Protein AF-A0A2E8GSV2-F1 (afdb_monomer_lite)

Secondary structure (DSSP, 8-state):
---PPPPTT-----EEEEE--SSS-EE-TT-EE-SSS-EEPPTT-EE-TT-EEEEES-TTTGGG-

Radius of gyration: 13.65 Å; chains: 1; bounding box: 24×24×35 Å

Foldseek 3Di:
DDDDPQDPVNADPDKDKDFQQAQAKDFQDQPFDDDPDTDGDHGPDIAGHRGMDMDDPDPVRVVPD

Sequence (65 aa):
MYHPSERVDGLNGEFVELHNSQPWAEDLSGYRLSGAVDFEFPANTVIPGGGFLVVASSPSDSESL

pLDDT: mean 81.99, std 18.07, range [40.81, 98.31]

Structure (mmCIF, N/CA/C/O backbone):
data_AF-A0A2E8GSV2-F1
#
_entry.id   AF-A0A2E8GSV2-F1
#
loop_
_atom_site.group_PDB
_atom_site.id
_atom_site.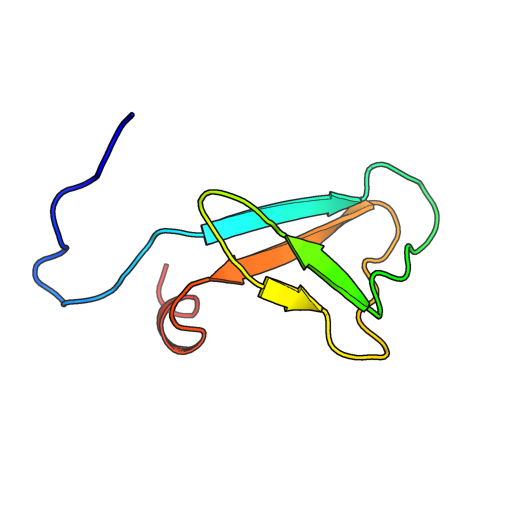type_symbol
_atom_site.label_atom_id
_atom_site.label_alt_id
_atom_site.label_comp_id
_atom_site.label_asym_id
_atom_site.label_entity_id
_atom_site.label_seq_id
_atom_site.pdbx_PDB_ins_code
_atom_site.Cartn_x
_atom_site.Cartn_y
_atom_site.Cartn_z
_atom_site.occupancy
_atom_site.B_iso_or_equiv
_atom_site.auth_seq_id
_atom_site.auth_comp_id
_atom_site.auth_asym_id
_atom_site.auth_atom_id
_atom_site.pdbx_PDB_model_num
ATOM 1 N N . MET A 1 1 ? -2.518 -12.001 19.337 1.00 51.69 1 MET A N 1
ATOM 2 C CA . MET A 1 1 ? -2.860 -10.826 18.516 1.00 51.69 1 MET A CA 1
ATOM 3 C C . MET A 1 1 ? -2.668 -9.606 19.391 1.00 51.69 1 MET A C 1
ATOM 5 O O . MET A 1 1 ? -3.227 -9.587 20.482 1.00 51.69 1 MET A O 1
ATOM 9 N N . TYR A 1 2 ? -1.792 -8.687 18.996 1.00 48.47 2 TYR A N 1
ATOM 10 C CA . TYR A 1 2 ? -1.644 -7.398 19.669 1.00 48.47 2 TYR A CA 1
ATOM 11 C C . TYR A 1 2 ? -2.727 -6.471 19.119 1.00 48.47 2 TYR A C 1
ATOM 13 O O . TYR A 1 2 ? -2.821 -6.338 17.906 1.00 48.47 2 TYR A O 1
ATOM 21 N N . HIS A 1 3 ? -3.542 -5.893 19.997 1.00 57.59 3 HIS A N 1
ATOM 22 C CA . HIS A 1 3 ? -4.419 -4.771 19.678 1.00 57.59 3 HIS A CA 1
ATOM 23 C C . HIS A 1 3 ? -3.939 -3.607 20.549 1.00 57.59 3 HIS A C 1
ATOM 25 O O . HIS A 1 3 ? -4.097 -3.684 21.775 1.00 57.59 3 HIS A O 1
ATOM 31 N N . PRO A 1 4 ? -3.269 -2.592 19.981 1.00 59.09 4 PRO A N 1
ATOM 32 C CA . PRO A 1 4 ? -2.953 -1.388 20.732 1.00 59.09 4 PRO A CA 1
ATOM 33 C C . PRO A 1 4 ? -4.257 -0.749 21.219 1.00 59.09 4 PRO A C 1
ATOM 35 O O . PRO A 1 4 ? -5.284 -0.799 20.546 1.00 59.09 4 PRO A O 1
ATOM 38 N N . SER A 1 5 ? -4.227 -0.173 22.419 1.00 58.16 5 SER A N 1
ATOM 39 C CA . SER A 1 5 ? -5.349 0.619 22.919 1.00 58.16 5 SER A CA 1
ATOM 40 C C . SER A 1 5 ? -5.639 1.768 21.959 1.00 58.16 5 SER A C 1
ATOM 42 O O . SER A 1 5 ? -4.693 2.385 21.462 1.00 58.16 5 SER A O 1
ATOM 44 N N . GLU A 1 6 ? -6.923 2.078 21.763 1.00 61.25 6 GLU A N 1
ATOM 45 C CA . GLU A 1 6 ? -7.348 3.260 21.015 1.00 61.25 6 GLU A CA 1
ATOM 46 C C . GLU A 1 6 ? -6.567 4.479 21.500 1.00 61.25 6 GLU A C 1
ATOM 48 O O . GLU A 1 6 ? -6.456 4.747 22.704 1.00 61.25 6 GLU A O 1
ATOM 53 N N . ARG A 1 7 ? -5.952 5.183 20.550 1.00 64.12 7 ARG A N 1
ATOM 54 C CA . ARG A 1 7 ? -5.219 6.393 20.876 1.00 64.12 7 ARG A CA 1
ATOM 55 C C . ARG A 1 7 ? -6.198 7.444 21.389 1.00 64.12 7 ARG A C 1
ATOM 57 O O . ARG A 1 7 ? -7.326 7.554 20.920 1.00 64.12 7 ARG A O 1
ATOM 64 N N . VAL A 1 8 ? -5.733 8.262 22.331 1.00 67.44 8 VAL A N 1
ATOM 65 C CA . VAL A 1 8 ? -6.523 9.347 22.941 1.00 67.44 8 VAL A CA 1
ATOM 66 C C . VAL A 1 8 ? -6.969 10.394 21.906 1.00 67.44 8 VAL A C 1
ATOM 68 O O . VAL A 1 8 ? -7.952 11.093 22.128 1.00 67.44 8 VAL A O 1
ATOM 71 N N . ASP A 1 9 ? -6.266 10.491 20.775 1.00 67.25 9 ASP A N 1
ATOM 72 C CA . ASP A 1 9 ? -6.583 11.381 19.651 1.00 67.25 9 ASP A CA 1
ATOM 73 C C . ASP A 1 9 ? -7.584 10.781 18.643 1.00 67.25 9 ASP A C 1
ATOM 75 O O . ASP A 1 9 ? -7.979 11.469 17.706 1.00 67.25 9 ASP A O 1
ATOM 79 N N . GLY A 1 10 ? -8.030 9.535 18.844 1.00 63.19 10 GLY A N 1
ATOM 80 C CA . GLY A 1 10 ? -8.974 8.848 17.959 1.00 63.19 10 GLY A CA 1
ATOM 81 C C . GLY A 1 10 ? -8.378 8.391 16.624 1.00 63.19 10 GLY A C 1
ATOM 82 O O . GLY A 1 10 ? -9.123 7.875 15.793 1.00 63.19 10 GLY A O 1
ATOM 83 N N . LEU A 1 11 ? -7.066 8.556 16.416 1.00 63.56 11 LEU A N 1
ATOM 84 C CA . LEU A 1 11 ? -6.389 8.138 15.190 1.00 63.56 11 LEU A CA 1
ATOM 85 C C . LEU A 1 11 ? -6.170 6.626 15.198 1.00 63.56 11 LEU A C 1
ATOM 87 O O . LEU A 1 11 ? -5.647 6.063 16.171 1.00 63.56 11 LEU A O 1
ATOM 91 N N . ASN A 1 12 ? -6.516 5.966 14.092 1.00 68.06 12 ASN A N 1
ATOM 92 C CA . ASN A 1 12 ? -6.199 4.554 13.918 1.00 68.06 12 ASN A CA 1
ATOM 93 C C . ASN A 1 12 ? -4.841 4.412 13.220 1.00 68.06 12 ASN A C 1
ATOM 95 O O . ASN A 1 12 ? -4.739 4.485 11.999 1.00 68.06 12 ASN A O 1
ATOM 99 N N . GLY A 1 13 ? -3.795 4.197 14.022 1.00 71.31 13 GLY A N 1
ATOM 100 C CA . GLY A 1 13 ? -2.421 4.018 13.544 1.00 71.31 13 GLY A CA 1
ATOM 101 C C . GLY A 1 13 ? -2.114 2.631 12.971 1.00 71.31 13 GLY A C 1
ATOM 102 O O . GLY A 1 13 ? -0.950 2.339 12.706 1.00 71.31 13 GLY A O 1
ATOM 103 N N . GLU A 1 14 ? -3.107 1.753 12.824 1.00 79.94 14 GLU A N 1
ATOM 104 C CA . GLU A 1 14 ? -2.915 0.449 12.195 1.00 79.94 14 GLU A CA 1
ATOM 105 C C . GLU A 1 14 ? -2.872 0.578 10.667 1.00 79.94 14 GLU A C 1
ATOM 107 O O . GLU A 1 14 ? -3.768 1.143 10.032 1.00 79.94 14 GLU A O 1
ATOM 112 N N . PHE A 1 15 ? -1.827 0.011 10.067 1.00 86.44 15 PHE A N 1
ATOM 113 C CA . PHE A 1 15 ? -1.643 -0.026 8.622 1.00 86.44 15 PHE A CA 1
ATOM 114 C C . PHE A 1 15 ? -1.012 -1.344 8.171 1.00 86.44 15 PHE A C 1
ATOM 116 O O . PHE A 1 15 ? -0.377 -2.062 8.946 1.00 86.44 15 PHE A O 1
ATOM 123 N N . VAL A 1 16 ? -1.174 -1.64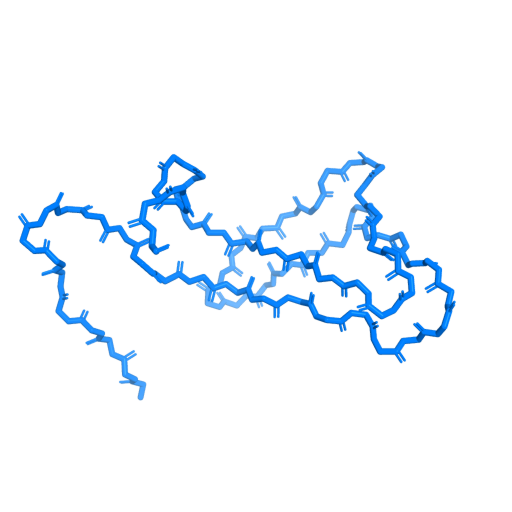3 6.885 1.00 90.06 16 VAL A N 1
ATOM 124 C CA . VAL A 1 16 ? -0.453 -2.702 6.179 1.00 90.06 16 VAL A CA 1
ATOM 125 C C . VAL A 1 16 ? 0.491 -2.042 5.183 1.00 90.06 16 VAL A C 1
ATOM 127 O O . VAL A 1 16 ? 0.043 -1.306 4.308 1.00 90.06 16 VAL A O 1
ATOM 130 N N . GLU A 1 17 ? 1.789 -2.312 5.300 1.00 93.06 17 GLU A N 1
ATOM 131 C CA . GLU A 1 17 ? 2.789 -1.898 4.313 1.00 93.06 17 GLU A CA 1
ATOM 132 C C . GLU A 1 17 ? 3.143 -3.070 3.393 1.00 93.06 17 GLU A C 1
ATOM 134 O O . GLU A 1 17 ? 3.440 -4.181 3.839 1.00 93.06 17 GLU A O 1
ATOM 139 N N . LEU A 1 18 ? 3.112 -2.808 2.092 1.00 95.19 18 LEU A N 1
ATOM 140 C CA . LEU A 1 18 ? 3.535 -3.713 1.038 1.00 95.19 18 LEU A CA 1
ATOM 141 C C . LEU A 1 18 ? 4.855 -3.211 0.463 1.00 95.19 18 LEU A C 1
ATOM 143 O O . LEU A 1 18 ? 4.933 -2.082 -0.011 1.00 95.19 18 LEU A O 1
ATOM 147 N N . HIS A 1 19 ? 5.870 -4.071 0.461 1.00 97.81 19 HIS A N 1
ATOM 148 C CA . HIS A 1 19 ? 7.161 -3.815 -0.171 1.00 97.81 19 HIS A CA 1
ATOM 149 C C . HIS A 1 19 ? 7.297 -4.668 -1.432 1.00 97.81 19 HIS A C 1
ATOM 151 O O . HIS A 1 19 ? 7.256 -5.901 -1.366 1.00 97.81 19 HIS A O 1
ATOM 157 N N . ASN A 1 20 ? 7.507 -4.018 -2.575 1.00 97.94 20 ASN A N 1
ATOM 158 C CA . ASN A 1 20 ? 7.873 -4.708 -3.801 1.00 97.94 20 ASN A CA 1
ATOM 159 C C . ASN A 1 20 ? 9.377 -5.011 -3.793 1.00 97.94 20 ASN A C 1
ATOM 161 O O . ASN A 1 20 ? 10.197 -4.158 -4.117 1.00 97.94 20 ASN A O 1
ATOM 165 N N . SER A 1 21 ? 9.738 -6.250 -3.462 1.00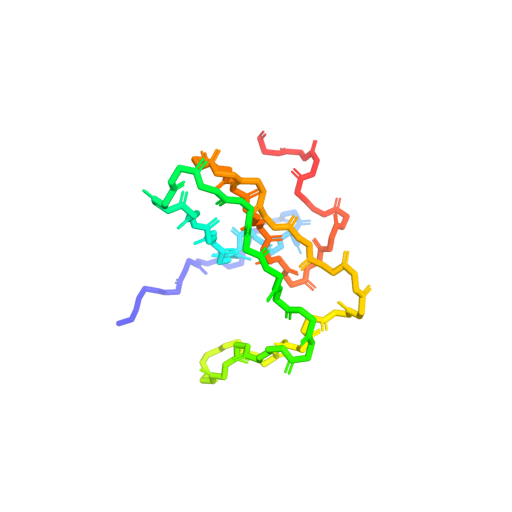 97.88 21 SER A N 1
ATOM 166 C CA . SER A 1 21 ? 11.135 -6.702 -3.420 1.00 97.88 21 SER A CA 1
ATOM 167 C C . SER A 1 21 ? 11.759 -6.971 -4.794 1.00 97.88 21 SER A C 1
ATOM 169 O O . SER A 1 21 ? 12.951 -7.278 -4.873 1.00 97.88 21 SER A O 1
ATOM 171 N N . GLN A 1 22 ? 10.977 -6.891 -5.873 1.00 97.56 22 GLN A N 1
ATOM 172 C CA . GLN A 1 22 ? 11.464 -7.088 -7.235 1.00 97.56 22 GLN A CA 1
ATOM 173 C C . GLN A 1 22 ? 12.106 -5.804 -7.785 1.00 97.56 22 GLN A C 1
ATOM 175 O O . GLN A 1 22 ? 11.787 -4.702 -7.337 1.00 97.56 22 GLN A O 1
ATOM 180 N N . PRO A 1 23 ? 12.995 -5.909 -8.792 1.00 97.81 23 PRO A N 1
ATOM 181 C CA . PRO A 1 23 ? 13.605 -4.738 -9.420 1.00 97.81 23 PRO A CA 1
ATOM 182 C C . PRO A 1 23 ? 12.714 -4.062 -10.481 1.00 97.81 23 PRO A C 1
ATOM 184 O O . PRO A 1 23 ? 13.110 -3.035 -11.028 1.00 97.81 23 PRO A O 1
ATOM 187 N N . TRP A 1 24 ? 11.537 -4.610 -10.798 1.00 98.31 24 TRP A N 1
ATOM 188 C CA . TRP A 1 24 ? 10.565 -4.027 -11.735 1.00 98.31 24 TRP A CA 1
ATOM 189 C C . TRP A 1 24 ? 9.274 -3.612 -11.022 1.00 98.31 24 TRP A C 1
ATOM 191 O O . TRP A 1 24 ? 9.016 -4.026 -9.894 1.00 98.31 24 TRP A O 1
ATOM 201 N N . ALA A 1 25 ? 8.471 -2.776 -11.683 1.00 98.31 25 ALA A N 1
ATOM 202 C CA . ALA A 1 25 ? 7.186 -2.325 -11.158 1.00 98.31 25 ALA A CA 1
ATOM 203 C C . ALA A 1 25 ? 6.138 -3.449 -11.179 1.00 98.31 25 ALA A C 1
ATOM 205 O O . ALA A 1 25 ? 6.043 -4.175 -12.168 1.00 98.31 25 ALA A O 1
ATOM 206 N N . GLU A 1 26 ? 5.346 -3.547 -10.115 1.00 98.25 26 GLU A N 1
ATOM 207 C CA . GLU A 1 26 ? 4.259 -4.516 -9.965 1.00 98.25 26 GLU A CA 1
ATOM 208 C C . GLU A 1 26 ? 2.910 -3.787 -10.011 1.00 98.25 26 GLU A C 1
ATOM 210 O O . GLU A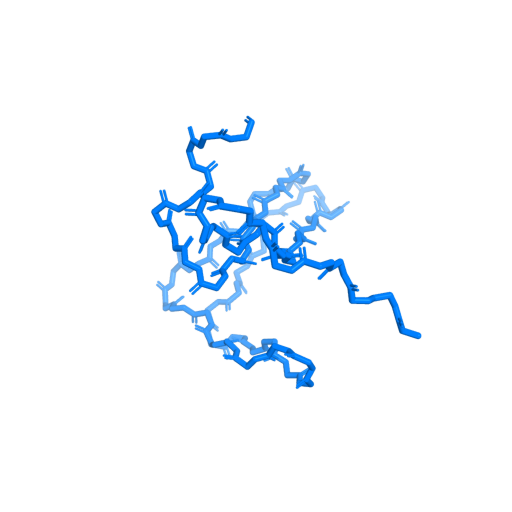 1 26 ? 2.725 -2.782 -9.319 1.00 98.25 26 GLU A O 1
ATOM 215 N N . ASP A 1 27 ? 1.983 -4.280 -10.832 1.00 98.06 27 ASP A N 1
ATOM 216 C CA . ASP A 1 27 ? 0.622 -3.749 -10.943 1.00 98.06 27 ASP A CA 1
ATOM 217 C C . ASP A 1 27 ? -0.318 -4.562 -10.049 1.00 98.06 27 ASP A C 1
ATOM 219 O O . ASP A 1 27 ? -0.519 -5.758 -10.252 1.00 98.06 27 ASP A O 1
ATOM 223 N N . LEU A 1 28 ? -0.888 -3.899 -9.047 1.00 97.88 28 LEU A N 1
ATOM 224 C CA . LEU A 1 28 ? -1.814 -4.488 -8.088 1.00 97.88 28 LEU A CA 1
ATOM 225 C C . LEU A 1 28 ? -3.278 -4.227 -8.448 1.00 97.88 28 LEU A C 1
ATOM 227 O O . LEU A 1 28 ? -4.154 -4.493 -7.633 1.00 97.88 28 LEU A O 1
ATOM 231 N N . SER A 1 29 ? -3.58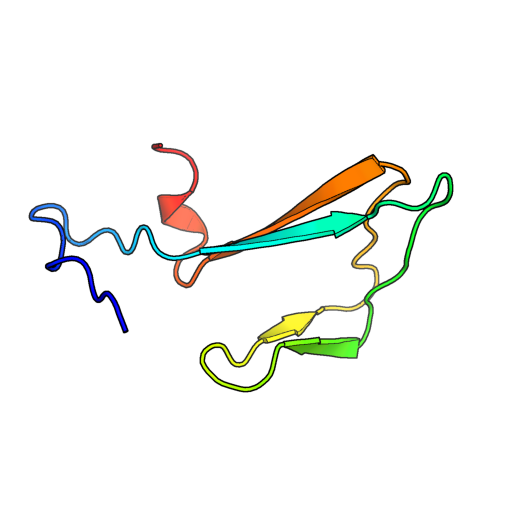6 -3.705 -9.634 1.00 98.19 29 SER A N 1
ATOM 232 C CA . SER A 1 29 ? -4.965 -3.429 -10.053 1.00 98.19 29 SER A CA 1
ATOM 233 C C . SER A 1 29 ? -5.877 -4.651 -9.875 1.00 98.19 29 SER A C 1
ATOM 235 O O . SER A 1 29 ? -5.649 -5.702 -10.474 1.00 98.19 29 SER A O 1
ATOM 237 N N . GLY A 1 30 ? -6.926 -4.513 -9.057 1.00 96.94 30 GLY A N 1
ATOM 238 C CA . GLY A 1 30 ? -7.881 -5.591 -8.772 1.00 96.94 30 GLY A CA 1
ATOM 239 C C . GLY A 1 30 ? -7.365 -6.680 -7.824 1.00 96.94 30 GLY A C 1
ATOM 240 O O . GLY A 1 30 ? -8.077 -7.649 -7.556 1.00 96.94 30 GLY A O 1
ATOM 241 N N . TYR A 1 31 ? -6.149 -6.544 -7.288 1.00 96.50 31 TYR A N 1
ATOM 242 C CA . TYR A 1 31 ? -5.697 -7.381 -6.182 1.00 96.50 31 TYR A CA 1
ATOM 243 C C . TYR A 1 31 ? -6.491 -7.019 -4.927 1.00 96.50 31 TYR A C 1
ATOM 245 O O . TYR A 1 31 ? -6.972 -5.895 -4.764 1.00 96.50 31 TYR A O 1
ATOM 253 N N . ARG A 1 32 ? -6.599 -7.977 -4.007 1.00 94.38 32 ARG A N 1
ATOM 254 C CA . ARG A 1 32 ? -7.325 -7.797 -2.754 1.00 94.38 32 ARG A CA 1
ATOM 255 C C . ARG A 1 32 ? -6.487 -8.250 -1.573 1.00 94.38 32 ARG A C 1
ATOM 257 O O . ARG A 1 32 ? -6.021 -9.388 -1.538 1.00 94.38 32 ARG A O 1
ATOM 264 N N . LEU A 1 33 ? -6.351 -7.375 -0.584 1.00 92.62 33 LEU A N 1
ATOM 265 C CA . LEU A 1 33 ? -6.016 -7.789 0.770 1.00 92.62 33 LEU A CA 1
ATOM 266 C C . LEU A 1 33 ? -7.281 -8.372 1.396 1.00 92.62 33 LEU A C 1
ATOM 268 O O . LEU A 1 33 ? -8.322 -7.720 1.411 1.00 92.62 33 LEU A O 1
ATOM 272 N N . SER A 1 34 ? -7.191 -9.611 1.870 1.00 89.62 34 SER A N 1
ATOM 273 C CA . SER A 1 34 ? -8.296 -10.319 2.516 1.00 89.62 34 SER A CA 1
ATOM 274 C C . SER A 1 34 ? -7.861 -10.870 3.871 1.00 89.62 34 SER A C 1
ATOM 276 O O . SER A 1 34 ? -6.719 -11.311 4.013 1.00 89.62 34 SER A O 1
ATOM 278 N N . GLY A 1 35 ? -8.775 -10.925 4.839 1.00 84.88 35 GLY A N 1
ATOM 279 C CA . GLY A 1 35 ? -8.515 -11.437 6.183 1.00 84.88 35 GLY A CA 1
ATOM 280 C C . GLY A 1 35 ? -8.810 -10.372 7.231 1.00 84.88 35 GLY A C 1
ATOM 281 O O . GLY A 1 35 ? -9.955 -9.962 7.374 1.00 84.88 35 GLY A O 1
ATOM 282 N N . ALA A 1 36 ? -7.783 -9.939 7.966 1.00 75.56 36 ALA A N 1
ATOM 283 C CA . ALA A 1 36 ? -7.921 -8.886 8.978 1.00 75.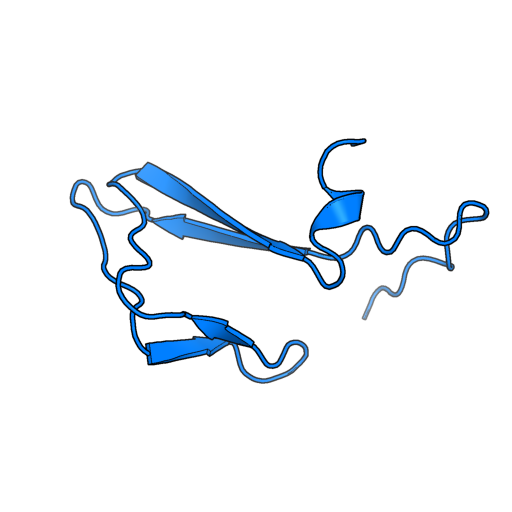56 36 ALA A CA 1
ATOM 284 C C . ALA A 1 36 ? -8.217 -7.501 8.373 1.00 75.56 36 ALA A C 1
ATOM 286 O O . ALA A 1 36 ? -8.832 -6.666 9.026 1.00 75.56 36 ALA A O 1
ATOM 287 N N . VAL A 1 37 ? -7.803 -7.282 7.124 1.00 80.75 37 VAL A N 1
ATOM 288 C CA . VAL A 1 37 ? -8.136 -6.108 6.314 1.00 80.75 37 VAL A CA 1
ATOM 289 C C . VAL A 1 37 ? -8.841 -6.603 5.058 1.00 80.75 37 VAL A C 1
ATOM 291 O O . VAL A 1 37 ? -8.454 -7.633 4.500 1.00 80.75 37 VAL A O 1
ATOM 294 N N . ASP A 1 38 ? -9.872 -5.875 4.638 1.00 88.62 38 ASP A N 1
ATOM 295 C CA . ASP A 1 38 ? -10.589 -6.116 3.393 1.00 88.62 38 ASP A CA 1
ATOM 296 C C . ASP A 1 38 ? -10.469 -4.883 2.492 1.00 88.62 38 ASP A C 1
ATOM 298 O O . ASP A 1 38 ? -11.138 -3.874 2.714 1.00 88.62 38 ASP A O 1
ATOM 302 N N . PHE A 1 39 ? -9.548 -4.937 1.527 1.00 90.62 39 PHE A N 1
ATOM 303 C CA . PHE A 1 39 ? -9.233 -3.808 0.653 1.00 90.62 39 PHE A CA 1
ATOM 304 C C . PHE A 1 39 ? -8.926 -4.283 -0.763 1.00 90.62 39 PHE A C 1
ATOM 306 O O . PHE A 1 39 ? -8.034 -5.108 -0.966 1.00 90.62 39 PHE A O 1
ATOM 313 N N . GLU A 1 40 ? -9.649 -3.740 -1.738 1.00 95.69 40 GLU A N 1
ATOM 314 C CA . GLU A 1 40 ? -9.402 -3.957 -3.161 1.00 95.69 40 GLU A CA 1
ATOM 315 C C . GLU A 1 40 ? -8.620 -2.774 -3.731 1.00 95.69 40 GLU A C 1
ATOM 317 O O . GLU A 1 40 ? -9.011 -1.615 -3.574 1.00 95.69 40 GLU A O 1
ATOM 322 N N . PHE A 1 41 ? -7.506 -3.069 -4.394 1.00 95.81 41 PHE A N 1
ATOM 323 C CA . PHE A 1 41 ? -6.674 -2.045 -5.003 1.00 95.81 41 PHE A CA 1
ATOM 324 C C . PHE A 1 41 ? -7.360 -1.477 -6.250 1.00 95.81 41 PHE A C 1
ATOM 326 O O . PHE A 1 41 ? -7.710 -2.240 -7.160 1.00 95.81 41 PHE A O 1
ATOM 333 N N . PRO A 1 42 ? -7.529 -0.143 -6.337 1.00 96.25 42 PRO A N 1
ATOM 334 C CA . PRO A 1 42 ? -8.128 0.477 -7.505 1.00 96.25 42 PRO A CA 1
ATOM 335 C C . PRO A 1 42 ? -7.257 0.259 -8.745 1.00 96.25 42 PRO A C 1
ATOM 337 O O . PRO A 1 42 ? -6.054 -0.002 -8.664 1.00 96.25 42 PRO A O 1
ATOM 340 N N . ALA A 1 43 ? -7.874 0.400 -9.915 1.00 97.44 43 ALA A N 1
ATOM 341 C CA . ALA A 1 43 ? -7.162 0.324 -11.181 1.00 97.44 43 ALA A CA 1
ATOM 342 C C . ALA A 1 43 ? -5.995 1.326 -11.243 1.00 97.44 43 ALA A C 1
ATOM 344 O O . ALA A 1 43 ? -6.118 2.472 -10.806 1.00 97.44 43 ALA A O 1
ATOM 345 N N . ASN A 1 44 ? -4.902 0.901 -11.875 1.00 96.88 44 ASN A N 1
ATOM 346 C CA . ASN A 1 44 ? -3.629 1.612 -11.992 1.00 96.88 44 ASN A CA 1
ATOM 347 C C . ASN A 1 44 ? -2.892 1.806 -10.655 1.00 96.88 44 ASN A C 1
ATOM 349 O O . ASN A 1 44 ? -2.140 2.770 -10.498 1.00 96.88 44 ASN A O 1
ATOM 353 N N . THR A 1 45 ? -3.078 0.893 -9.696 1.00 97.56 45 THR A N 1
ATOM 354 C CA . THR A 1 45 ? -2.246 0.857 -8.486 1.00 97.56 45 THR A CA 1
ATOM 355 C C . THR A 1 45 ? -0.943 0.134 -8.784 1.00 97.56 45 THR A C 1
ATOM 357 O O . THR A 1 45 ? -0.929 -1.084 -8.924 1.00 97.56 45 THR A O 1
ATOM 360 N N . VAL A 1 46 ? 0.162 0.872 -8.850 1.00 98.06 46 VAL A N 1
ATOM 361 C CA . VAL A 1 46 ? 1.474 0.318 -9.202 1.00 98.06 46 VAL A CA 1
ATOM 362 C C . VAL A 1 46 ? 2.481 0.596 -8.095 1.00 98.06 46 VAL A C 1
ATOM 364 O O . VAL A 1 46 ? 2.623 1.739 -7.660 1.00 98.06 46 VAL A O 1
ATOM 367 N N . ILE A 1 47 ? 3.227 -0.433 -7.685 1.00 98.00 47 ILE A N 1
ATOM 368 C CA . ILE A 1 47 ? 4.385 -0.285 -6.798 1.00 98.00 47 ILE A CA 1
ATOM 369 C C . ILE A 1 47 ? 5.661 -0.390 -7.647 1.00 98.00 47 ILE A C 1
ATOM 371 O O . ILE A 1 47 ? 5.924 -1.458 -8.207 1.00 98.00 47 ILE A O 1
ATOM 375 N N . PRO A 1 48 ? 6.485 0.670 -7.754 1.00 98.31 48 PRO A N 1
ATOM 376 C CA . PRO A 1 48 ? 7.787 0.595 -8.421 1.00 98.31 48 PRO A CA 1
ATOM 377 C C . PRO A 1 48 ? 8.686 -0.503 -7.832 1.00 98.31 48 PRO A C 1
ATOM 379 O O . PRO A 1 48 ? 8.478 -0.938 -6.700 1.00 98.31 48 PRO A O 1
ATOM 382 N N . GLY A 1 49 ? 9.712 -0.932 -8.571 1.00 98.31 49 GLY A N 1
ATOM 383 C CA . GLY A 1 49 ? 10.697 -1.883 -8.044 1.00 98.31 49 GLY A CA 1
ATOM 384 C C . GLY A 1 49 ? 11.415 -1.327 -6.810 1.00 98.31 49 GLY A C 1
ATOM 385 O O . GLY A 1 49 ? 11.849 -0.174 -6.821 1.00 98.31 49 GLY A O 1
ATOM 386 N N . GLY A 1 50 ? 11.501 -2.117 -5.737 1.00 98.00 50 GLY A N 1
ATOM 387 C CA . GLY A 1 50 ? 11.987 -1.670 -4.423 1.00 98.00 50 GLY A CA 1
ATOM 388 C C . GLY A 1 50 ? 11.072 -0.663 -3.711 1.00 98.00 50 GLY A C 1
ATOM 389 O O . GLY A 1 50 ? 11.469 -0.084 -2.702 1.00 98.00 50 GLY A O 1
ATOM 390 N N . GLY A 1 51 ? 9.885 -0.392 -4.260 1.00 98.06 51 GLY A N 1
ATOM 391 C CA . GLY A 1 51 ? 8.935 0.587 -3.748 1.00 98.06 51 GLY A CA 1
ATOM 392 C C . GLY A 1 51 ? 8.046 0.040 -2.635 1.00 98.06 51 GLY A C 1
ATOM 393 O O . GLY A 1 51 ? 7.979 -1.167 -2.389 1.00 98.06 51 GLY A O 1
ATOM 394 N N . PHE A 1 52 ? 7.321 0.957 -1.997 1.00 97.25 52 PHE A N 1
ATOM 395 C CA . PHE A 1 52 ? 6.421 0.672 -0.885 1.00 97.25 52 PHE A CA 1
ATOM 396 C C . PHE A 1 52 ? 5.034 1.253 -1.151 1.00 97.25 52 PHE A C 1
ATOM 398 O O . PHE A 1 52 ? 4.901 2.282 -1.818 1.00 97.25 52 PHE A O 1
ATOM 405 N N . LEU A 1 53 ? 4.009 0.603 -0.608 1.00 95.19 53 LEU A N 1
ATOM 406 C CA . LEU A 1 53 ? 2.635 1.090 -0.585 1.00 95.19 53 LEU A CA 1
ATOM 407 C C . LEU A 1 53 ? 2.028 0.808 0.785 1.00 95.19 53 LEU A C 1
ATOM 409 O O . LEU A 1 53 ? 2.153 -0.299 1.302 1.00 95.19 53 LEU A O 1
ATOM 413 N N . VAL A 1 54 ? 1.340 1.796 1.352 1.00 92.12 54 VAL A N 1
ATOM 414 C CA . VAL A 1 54 ? 0.691 1.685 2.662 1.00 92.12 54 VAL A CA 1
ATOM 415 C C . VAL A 1 54 ? -0.825 1.704 2.495 1.00 92.12 54 VAL A C 1
ATOM 417 O O . VAL A 1 54 ? -1.371 2.568 1.812 1.00 92.12 54 VAL A O 1
ATOM 420 N N . VAL A 1 55 ? -1.502 0.755 3.139 1.00 89.19 55 VAL A N 1
ATOM 421 C CA . VAL A 1 55 ? -2.962 0.702 3.273 1.00 89.19 55 VAL A CA 1
ATOM 422 C C . VAL A 1 55 ? -3.315 0.971 4.734 1.00 89.19 55 VAL A C 1
ATOM 424 O O . VAL A 1 55 ? -2.995 0.163 5.605 1.00 89.19 55 VAL A O 1
ATOM 427 N N . ALA A 1 56 ? -3.975 2.097 4.999 1.00 85.19 56 ALA A N 1
ATOM 428 C CA . ALA A 1 56 ? -4.441 2.501 6.327 1.00 85.19 56 ALA A CA 1
ATOM 429 C C . ALA A 1 56 ? -5.976 2.568 6.366 1.00 85.19 56 ALA A C 1
ATOM 431 O O . ALA A 1 56 ? -6.611 2.850 5.349 1.00 85.19 56 ALA A O 1
ATOM 432 N N . SER A 1 57 ? -6.582 2.331 7.537 1.00 72.38 57 SER A N 1
ATOM 433 C CA . SER A 1 57 ? -8.052 2.371 7.683 1.00 72.38 57 SER A CA 1
ATOM 434 C C . SER A 1 57 ? -8.651 3.778 7.522 1.00 72.38 57 SER A C 1
ATOM 436 O O . SER A 1 57 ? -9.821 3.914 7.170 1.00 72.38 57 SER A O 1
ATOM 438 N N . SER A 1 58 ? -7.832 4.815 7.723 1.00 66.31 58 SER A N 1
ATOM 439 C CA . SER A 1 58 ? -8.161 6.225 7.523 1.00 66.31 58 SER A CA 1
ATOM 440 C C . SER A 1 58 ? -6.993 6.907 6.793 1.00 66.31 58 SER A C 1
ATOM 442 O O . SER A 1 58 ? -5.941 7.121 7.397 1.00 66.31 58 SER A O 1
ATOM 444 N N . PRO A 1 59 ? -7.124 7.247 5.495 1.00 55.59 59 PRO A N 1
ATOM 445 C CA . PRO A 1 59 ? -6.041 7.871 4.729 1.00 55.59 59 PRO A CA 1
ATOM 446 C C . PRO A 1 59 ? -5.627 9.252 5.261 1.00 55.59 59 PRO A C 1
ATOM 448 O O . PRO A 1 59 ? -4.537 9.723 4.958 1.00 55.59 59 PRO A O 1
ATOM 451 N N . SER A 1 60 ? -6.490 9.921 6.035 1.00 52.94 60 SER A N 1
ATOM 452 C CA . SER A 1 60 ? -6.200 11.234 6.624 1.00 52.94 60 SER A CA 1
ATOM 453 C C . SER A 1 60 ? -5.257 11.174 7.827 1.00 52.94 60 SER A C 1
ATOM 455 O O . SER A 1 60 ? -4.716 12.207 8.211 1.00 52.94 60 SER A O 1
ATOM 457 N N . ASP A 1 61 ? -5.032 9.991 8.405 1.00 51.12 61 ASP A N 1
ATOM 458 C CA . ASP A 1 61 ? -4.249 9.840 9.639 1.00 51.12 61 ASP A CA 1
ATOM 459 C C . ASP A 1 61 ? -2.761 9.557 9.359 1.00 51.12 61 ASP A C 1
ATOM 461 O O . ASP A 1 61 ? -1.914 9.756 10.230 1.00 51.12 61 ASP A O 1
ATOM 465 N N . SER A 1 62 ? -2.409 9.132 8.137 1.00 51.41 62 SER A N 1
ATOM 466 C CA . SER A 1 62 ? -1.036 8.750 7.771 1.00 51.41 62 SER A CA 1
ATOM 467 C C . SER A 1 62 ? -0.075 9.924 7.553 1.00 51.41 62 SER A C 1
ATOM 469 O O . SER A 1 62 ? 1.127 9.700 7.473 1.00 51.41 62 SER A O 1
ATOM 471 N N . GLU A 1 63 ? -0.561 11.169 7.472 1.00 52.88 63 GLU A N 1
ATOM 472 C CA . GLU A 1 63 ? 0.298 12.358 7.294 1.00 52.88 63 GLU A CA 1
ATOM 473 C C . GLU A 1 63 ? 0.847 12.935 8.613 1.00 52.88 63 GLU A C 1
ATOM 475 O O . GLU A 1 63 ? 1.552 13.942 8.599 1.00 52.88 63 GLU A O 1
ATOM 480 N N . SER A 1 64 ? 0.523 12.328 9.760 1.00 40.81 64 SER A N 1
ATOM 481 C CA . SER A 1 64 ? 0.862 12.867 11.090 1.00 40.81 64 SER A CA 1
ATOM 482 C C . SER A 1 64 ? 1.736 11.950 11.959 1.00 40.81 64 SER A C 1
ATOM 484 O O . SER A 1 64 ? 1.859 12.213 13.158 1.00 40.81 64 SER A O 1
ATOM 486 N N . LEU A 1 65 ? 2.327 10.890 11.394 1.00 43.97 65 LEU A N 1
ATOM 487 C CA . LEU A 1 65 ? 3.249 9.995 12.112 1.00 43.97 65 LEU A CA 1
ATOM 488 C C . LEU A 1 65 ? 4.715 10.425 11.982 1.00 43.97 65 LEU A C 1
ATOM 490 O O . LEU A 1 65 ? 5.151 10.734 10.851 1.00 43.97 65 LEU A O 1
#